Protein AF-A0A6M3M4M3-F1 (afdb_monomer_lite)

Sequence (101 aa):
MGGTTITKYGKTEEEVLAQLKKQVLLGREVGLFPDSAAVLIKGDDLVEGEVEKTKAKLFKVSDEGEFTETDKGRIFHVGMSARFSKRPEPGEVLGTLHLHT

Radius of gyration: 12.88 Å; chains: 1; bounding box: 28×26×32 Å

Structure (mmCIF, N/CA/C/O backbone):
data_AF-A0A6M3M4M3-F1
#
_entry.id   AF-A0A6M3M4M3-F1
#
loop_
_atom_site.group_PDB
_atom_site.id
_atom_site.type_symbol
_atom_site.label_atom_id
_atom_site.label_alt_id
_atom_site.label_comp_id
_atom_site.label_asym_id
_atom_site.label_entity_id
_atom_site.label_seq_id
_atom_site.pdbx_PDB_ins_code
_atom_site.Cartn_x
_atom_site.Cartn_y
_atom_site.Cartn_z
_atom_site.occupancy
_atom_site.B_iso_or_equiv
_atom_site.auth_seq_id
_atom_site.auth_comp_id
_atom_site.auth_asym_id
_atom_site.auth_atom_id
_atom_site.pdbx_PDB_model_num
ATOM 1 N N . MET A 1 1 ? 2.557 15.244 -16.977 1.00 53.97 1 MET A N 1
ATOM 2 C CA . MET A 1 1 ? 3.236 13.965 -16.691 1.00 53.97 1 MET A CA 1
ATOM 3 C C . MET A 1 1 ? 2.155 12.988 -16.272 1.00 53.97 1 MET A C 1
ATOM 5 O O . MET A 1 1 ? 1.274 13.397 -15.522 1.00 53.97 1 MET A O 1
ATOM 9 N N . GLY A 1 2 ? 2.112 11.803 -16.882 1.00 74.56 2 GLY A N 1
ATOM 10 C CA . GLY A 1 2 ? 1.063 10.815 -16.633 1.00 74.56 2 GLY A CA 1
ATOM 11 C C . GLY A 1 2 ? 1.416 9.970 -15.416 1.00 74.56 2 GLY A C 1
ATOM 12 O O . GLY A 1 2 ? 2.564 9.578 -15.251 1.00 74.56 2 GLY A O 1
ATOM 13 N N . GLY A 1 3 ? 0.435 9.704 -14.568 1.00 77.62 3 GLY A N 1
ATOM 14 C CA . GLY A 1 3 ? 0.597 8.829 -13.419 1.00 77.62 3 GLY A CA 1
ATOM 15 C C . GLY A 1 3 ? -0.750 8.257 -13.013 1.00 77.62 3 GLY A C 1
ATOM 16 O O . GLY A 1 3 ? -1.801 8.802 -13.359 1.00 77.62 3 GLY A O 1
ATOM 17 N N . THR A 1 4 ?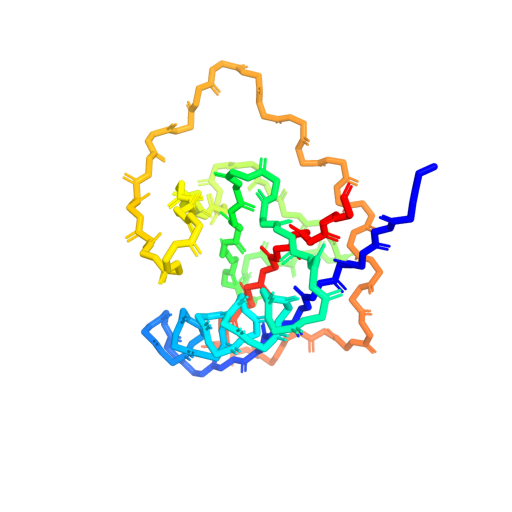 -0.727 7.133 -12.314 1.00 83.12 4 THR A N 1
ATOM 18 C CA . THR A 1 4 ? -1.923 6.444 -11.843 1.00 83.12 4 THR A CA 1
ATOM 19 C C . THR A 1 4 ? -1.822 6.187 -10.351 1.00 83.12 4 THR A C 1
ATOM 21 O O . THR A 1 4 ? -0.811 5.703 -9.842 1.00 83.12 4 THR A O 1
ATOM 24 N N . THR A 1 5 ? -2.886 6.530 -9.632 1.00 85.12 5 THR A N 1
ATOM 25 C CA . THR A 1 5 ? -3.009 6.214 -8.212 1.00 85.12 5 THR A CA 1
ATOM 26 C C . THR A 1 5 ? -3.725 4.884 -8.075 1.00 85.12 5 THR A C 1
ATOM 28 O O . THR A 1 5 ? -4.845 4.710 -8.555 1.00 85.12 5 THR A O 1
ATOM 31 N N . ILE A 1 6 ? -3.073 3.947 -7.404 1.00 86.44 6 ILE A N 1
ATOM 32 C CA . ILE A 1 6 ? -3.568 2.598 -7.185 1.00 86.44 6 ILE A CA 1
ATOM 33 C C . ILE A 1 6 ? -4.003 2.483 -5.736 1.00 86.44 6 ILE A C 1
ATOM 35 O O . ILE A 1 6 ? -3.208 2.705 -4.827 1.00 86.44 6 ILE A O 1
ATOM 39 N N . THR A 1 7 ? -5.256 2.087 -5.530 1.00 86.81 7 THR A N 1
ATOM 40 C CA . THR A 1 7 ? -5.830 1.840 -4.207 1.00 86.81 7 THR A CA 1
ATOM 41 C C . THR A 1 7 ? -6.234 0.375 -4.083 1.00 86.81 7 THR A C 1
ATOM 43 O O . THR A 1 7 ? -6.838 -0.194 -4.998 1.00 86.81 7 THR A O 1
ATOM 46 N N . LYS A 1 8 ? -5.877 -0.246 -2.960 1.00 89.00 8 LYS A N 1
ATOM 47 C CA . LYS A 1 8 ? -6.171 -1.639 -2.622 1.00 89.00 8 LYS A CA 1
ATOM 48 C C . LYS A 1 8 ? -6.772 -1.731 -1.227 1.00 89.00 8 LYS A C 1
ATOM 50 O O . LYS A 1 8 ? -6.497 -0.893 -0.374 1.00 89.00 8 LYS A O 1
ATOM 55 N N . TYR A 1 9 ? -7.593 -2.753 -1.038 1.00 88.12 9 TYR A N 1
ATOM 56 C CA . TYR A 1 9 ? -8.324 -3.039 0.189 1.00 88.12 9 TYR A CA 1
ATOM 57 C C . TYR A 1 9 ? -8.042 -4.493 0.564 1.00 88.12 9 TYR A C 1
ATOM 59 O O . TYR A 1 9 ? -7.899 -5.339 -0.325 1.00 88.12 9 TYR A O 1
ATOM 67 N N . GLY A 1 10 ? -7.950 -4.781 1.853 1.00 89.12 10 GLY A N 1
ATOM 68 C CA . GLY A 1 10 ? -7.709 -6.128 2.357 1.00 89.12 10 GLY A CA 1
ATOM 69 C C . GLY A 1 10 ? -8.004 -6.225 3.843 1.00 89.12 10 GLY A C 1
ATOM 70 O O . GLY A 1 10 ? -8.248 -5.217 4.503 1.00 89.12 10 GLY A O 1
ATOM 71 N N . LYS A 1 11 ? -7.977 -7.439 4.389 1.00 88.94 11 LYS A N 1
ATOM 72 C CA . LYS A 1 11 ? -8.251 -7.666 5.817 1.00 88.94 11 LYS A CA 1
ATOM 73 C C . LYS A 1 11 ? -7.027 -7.434 6.695 1.00 88.94 11 LYS A C 1
ATOM 75 O O . LYS A 1 11 ? -7.177 -7.170 7.884 1.00 88.94 11 LYS A O 1
ATOM 80 N N . THR A 1 12 ? -5.825 -7.547 6.130 1.00 89.81 12 THR A N 1
ATOM 81 C CA . THR A 1 12 ? -4.567 -7.332 6.855 1.00 89.81 12 THR A CA 1
ATOM 82 C C . THR A 1 12 ? -3.631 -6.395 6.101 1.00 89.81 12 THR A C 1
ATOM 84 O O . THR A 1 12 ? -3.762 -6.184 4.893 1.00 89.81 12 THR A O 1
ATOM 87 N N . GLU A 1 13 ? -2.665 -5.829 6.826 1.00 89.44 13 GLU A N 1
ATOM 88 C CA . GLU A 1 13 ? -1.627 -4.984 6.234 1.00 89.44 13 GLU A CA 1
ATOM 89 C C . GLU A 1 13 ? -0.780 -5.776 5.227 1.00 89.44 13 GLU A C 1
ATOM 91 O O . GLU A 1 13 ? -0.508 -5.269 4.138 1.00 89.44 13 GLU A O 1
ATOM 96 N N . GLU A 1 14 ? -0.424 -7.033 5.527 1.00 90.44 14 GLU A N 1
ATOM 97 C CA . GLU A 1 14 ? 0.382 -7.854 4.616 1.00 90.44 14 GLU A CA 1
ATOM 98 C C . GLU A 1 14 ? -0.345 -8.146 3.303 1.00 90.44 14 GLU A C 1
ATOM 100 O O . GLU A 1 14 ? 0.272 -8.115 2.238 1.00 90.44 14 GLU A O 1
ATOM 105 N N . GLU A 1 15 ? -1.655 -8.402 3.359 1.00 92.12 15 GLU A N 1
ATOM 106 C CA . GLU A 1 15 ? -2.464 -8.643 2.165 1.00 92.12 15 GLU A CA 1
ATOM 107 C C . GLU A 1 15 ? -2.448 -7.419 1.245 1.00 92.12 15 GLU A C 1
ATOM 109 O O . GLU A 1 15 ? -2.175 -7.528 0.046 1.00 92.12 15 GLU A O 1
ATOM 114 N N . VAL A 1 16 ? -2.695 -6.239 1.814 1.00 91.56 16 VAL A N 1
ATOM 115 C CA . VAL A 1 16 ? -2.706 -4.979 1.069 1.00 91.56 16 VAL A CA 1
ATOM 116 C C . VAL A 1 16 ? -1.327 -4.684 0.484 1.00 91.56 16 VAL A C 1
ATOM 118 O O . VAL A 1 16 ? -1.226 -4.369 -0.703 1.00 91.56 16 VAL A O 1
ATOM 121 N N . LEU A 1 17 ? -0.255 -4.841 1.265 1.00 90.81 17 LEU A N 1
ATOM 122 C CA . LEU A 1 17 ? 1.117 -4.649 0.790 1.00 90.81 17 LEU A CA 1
ATOM 123 C C . LEU A 1 17 ? 1.476 -5.629 -0.335 1.00 90.81 17 LEU A C 1
ATOM 125 O O . LEU A 1 17 ? 2.075 -5.224 -1.329 1.00 90.81 17 LEU A O 1
ATOM 129 N N . ALA A 1 18 ? 1.058 -6.894 -0.245 1.00 92.56 18 ALA A N 1
ATOM 130 C CA . ALA A 1 18 ? 1.270 -7.879 -1.305 1.00 92.56 18 ALA A CA 1
ATOM 131 C C . ALA A 1 18 ? 0.518 -7.509 -2.597 1.00 92.56 18 ALA A C 1
ATOM 133 O O . ALA A 1 18 ? 1.070 -7.612 -3.699 1.00 92.56 18 ALA A O 1
ATOM 134 N N . GLN A 1 19 ? -0.726 -7.032 -2.481 1.00 93.00 19 GLN A N 1
ATOM 135 C CA . GLN A 1 19 ? -1.496 -6.547 -3.628 1.00 93.00 19 GLN A CA 1
ATOM 136 C C . GLN A 1 19 ? -0.841 -5.318 -4.270 1.00 93.00 19 GLN A C 1
ATOM 138 O O . GLN A 1 19 ? -0.757 -5.243 -5.497 1.00 93.00 19 GLN A O 1
ATOM 143 N N . LEU A 1 20 ? -0.358 -4.372 -3.461 1.00 91.38 20 LEU A N 1
ATOM 144 C CA . LEU A 1 20 ? 0.360 -3.186 -3.924 1.00 91.38 20 LEU A CA 1
ATOM 145 C C . LEU A 1 20 ? 1.690 -3.552 -4.597 1.00 91.38 20 LEU A C 1
ATOM 147 O O . LEU A 1 20 ? 1.962 -3.065 -5.692 1.00 91.38 20 LEU A O 1
ATOM 151 N N . LYS A 1 21 ? 2.465 -4.481 -4.026 1.00 92.31 21 LYS A N 1
ATOM 152 C CA . LYS A 1 21 ? 3.694 -5.014 -4.636 1.00 92.31 21 LYS A CA 1
ATOM 153 C C . LYS A 1 21 ? 3.441 -5.561 -6.035 1.00 92.31 21 LYS A C 1
ATOM 155 O O . LYS A 1 21 ? 4.159 -5.223 -6.971 1.00 92.31 21 LYS A O 1
ATOM 160 N N . LYS A 1 22 ? 2.380 -6.357 -6.207 1.00 93.25 22 LYS A N 1
ATOM 161 C CA . LYS A 1 22 ? 1.993 -6.881 -7.525 1.00 93.25 22 LYS A CA 1
ATOM 162 C C . LYS A 1 22 ? 1.737 -5.757 -8.535 1.00 93.25 22 LYS A C 1
ATOM 164 O O . LYS A 1 22 ? 2.068 -5.907 -9.703 1.00 93.25 22 LYS A O 1
ATOM 169 N N . GLN A 1 23 ? 1.154 -4.643 -8.098 1.00 90.94 23 GLN A N 1
ATOM 170 C CA . GLN A 1 23 ? 0.877 -3.498 -8.964 1.00 90.94 23 GLN A CA 1
ATOM 171 C C . GLN A 1 23 ? 2.139 -2.716 -9.331 1.00 90.94 23 GLN A C 1
ATOM 173 O O . GLN A 1 23 ? 2.248 -2.285 -10.472 1.00 90.94 23 GLN A O 1
ATOM 178 N N . VAL A 1 24 ? 3.105 -2.588 -8.416 1.00 90.00 24 VAL A N 1
ATOM 179 C CA . VAL A 1 24 ? 4.423 -2.004 -8.721 1.00 90.00 24 VAL A CA 1
ATOM 180 C C . VAL A 1 24 ? 5.142 -2.829 -9.788 1.00 90.00 24 VAL A C 1
ATOM 182 O O . VAL A 1 24 ? 5.607 -2.276 -10.779 1.00 90.00 24 VAL A O 1
ATOM 185 N N . LEU A 1 25 ? 5.170 -4.157 -9.632 1.00 91.88 25 LEU A N 1
ATOM 186 C CA . LEU A 1 25 ? 5.814 -5.050 -10.601 1.00 91.88 25 LEU A CA 1
ATOM 187 C C . LEU A 1 25 ? 5.146 -4.979 -11.984 1.00 91.88 25 LEU A C 1
ATOM 189 O O . LEU A 1 25 ? 5.843 -4.853 -12.985 1.00 91.88 25 LEU A O 1
ATOM 193 N N . LEU A 1 26 ? 3.809 -4.976 -12.038 1.00 90.94 26 LEU A N 1
ATOM 194 C CA . LEU A 1 26 ? 3.061 -4.797 -13.290 1.00 90.94 26 LEU A CA 1
ATOM 195 C C . LEU A 1 26 ? 3.279 -3.410 -13.910 1.00 90.94 26 LEU A C 1
ATOM 197 O O . LEU A 1 26 ? 3.399 -3.289 -15.124 1.00 90.94 26 LEU A O 1
ATOM 201 N N . GLY A 1 27 ? 3.328 -2.360 -13.088 1.00 88.12 27 GLY A N 1
ATOM 202 C CA . GLY A 1 27 ? 3.624 -1.003 -13.538 1.00 88.12 27 GLY A CA 1
ATOM 203 C C . GLY A 1 27 ? 4.994 -0.915 -14.199 1.00 88.12 27 GLY A C 1
ATOM 204 O O . GLY A 1 27 ? 5.122 -0.362 -15.288 1.00 88.12 27 GLY A O 1
ATOM 205 N N . ARG A 1 28 ? 6.000 -1.552 -13.598 1.00 88.50 28 ARG A N 1
ATOM 206 C CA . ARG A 1 28 ? 7.362 -1.581 -14.129 1.00 88.50 28 ARG A CA 1
ATOM 207 C C . ARG A 1 28 ? 7.443 -2.232 -15.510 1.00 88.50 28 ARG A C 1
ATOM 209 O O . ARG A 1 28 ? 8.187 -1.745 -16.356 1.00 88.50 28 ARG A O 1
ATOM 216 N N . GLU A 1 29 ? 6.664 -3.284 -15.768 1.00 89.50 29 GLU A N 1
ATOM 217 C CA . GLU A 1 29 ? 6.588 -3.920 -17.096 1.00 89.50 29 GLU A CA 1
ATOM 218 C C . GLU A 1 29 ? 6.108 -2.955 -18.194 1.00 89.50 29 GLU A C 1
ATOM 220 O O . GLU A 1 29 ? 6.456 -3.131 -19.361 1.00 89.50 29 GLU A O 1
ATOM 225 N N . VAL A 1 30 ? 5.354 -1.913 -17.827 1.00 88.50 30 VAL A N 1
ATOM 226 C CA . VAL A 1 30 ? 4.840 -0.881 -18.743 1.00 88.50 30 VAL A CA 1
ATOM 227 C C . VAL A 1 30 ? 5.545 0.475 -18.595 1.00 88.50 30 VAL A C 1
ATOM 229 O O . VAL A 1 30 ? 5.071 1.471 -19.139 1.00 88.50 30 VAL A O 1
ATOM 232 N N . GLY A 1 31 ? 6.680 0.522 -17.888 1.00 87.88 31 GLY A N 1
ATOM 233 C CA . GLY A 1 31 ? 7.483 1.736 -17.703 1.00 87.88 31 GLY A CA 1
ATOM 234 C C . GLY A 1 31 ? 6.937 2.715 -16.661 1.00 87.88 31 GLY A C 1
ATOM 235 O O . GLY A 1 31 ? 7.223 3.903 -16.751 1.00 87.88 31 GLY A O 1
ATOM 236 N N . LEU A 1 32 ? 6.141 2.235 -15.702 1.00 87.50 32 LEU A N 1
ATOM 237 C CA . LEU A 1 32 ? 5.666 3.015 -14.563 1.00 87.50 32 LEU A CA 1
ATOM 238 C C . LEU A 1 32 ? 6.434 2.657 -13.282 1.00 87.50 32 LEU A C 1
ATOM 240 O O . LEU A 1 32 ? 6.587 1.481 -12.951 1.00 87.50 32 LEU A O 1
ATOM 244 N N . PHE A 1 33 ? 6.840 3.670 -12.524 1.00 86.88 33 PHE A N 1
ATOM 245 C CA . PHE A 1 33 ? 7.647 3.563 -11.309 1.00 86.88 33 PHE A CA 1
ATOM 246 C C . PHE A 1 33 ? 6.949 4.216 -10.111 1.00 86.88 33 PHE A C 1
ATOM 248 O O . PHE A 1 33 ? 6.179 5.161 -10.288 1.00 86.88 33 PHE A O 1
ATOM 255 N N . PRO A 1 34 ? 7.155 3.711 -8.884 1.00 85.44 34 PRO A N 1
ATOM 256 C CA . PRO A 1 34 ? 6.531 4.283 -7.701 1.00 85.44 34 PRO A CA 1
ATOM 257 C C . PRO A 1 34 ? 7.152 5.631 -7.315 1.00 85.44 34 PRO A C 1
ATOM 259 O O . PRO A 1 34 ? 8.366 5.789 -7.307 1.00 85.44 34 PRO A O 1
ATOM 262 N N . ASP A 1 35 ? 6.321 6.564 -6.847 1.00 73.38 35 ASP A N 1
ATOM 263 C CA . ASP A 1 35 ? 6.708 7.911 -6.376 1.00 73.38 35 ASP A CA 1
ATOM 264 C C . ASP A 1 35 ? 7.585 7.929 -5.100 1.00 73.38 35 ASP A C 1
ATOM 266 O O . ASP A 1 35 ? 7.841 8.980 -4.518 1.00 73.38 35 ASP A O 1
ATOM 270 N N . SER A 1 36 ? 8.081 6.774 -4.649 1.00 70.69 36 SER A N 1
ATOM 271 C CA . SER A 1 36 ? 8.811 6.524 -3.392 1.00 70.69 36 SER A CA 1
ATOM 272 C C . SER A 1 36 ? 7.960 6.326 -2.137 1.00 70.69 36 SER A C 1
ATOM 274 O O . SER A 1 36 ? 8.525 5.954 -1.108 1.00 70.69 36 SER A O 1
ATOM 276 N N . ALA A 1 37 ? 6.640 6.538 -2.175 1.00 78.25 37 ALA A N 1
ATOM 277 C CA . ALA A 1 37 ? 5.786 6.421 -0.991 1.00 78.25 37 ALA A CA 1
ATOM 278 C C . ALA A 1 37 ? 4.487 5.643 -1.243 1.00 78.25 37 ALA A C 1
ATOM 280 O O . ALA A 1 37 ? 3.767 5.879 -2.213 1.00 78.25 37 ALA A O 1
ATOM 281 N N . ALA A 1 38 ? 4.158 4.764 -0.300 1.00 82.62 38 ALA A N 1
ATOM 282 C CA . ALA A 1 38 ? 2.847 4.157 -0.145 1.00 82.62 38 ALA A CA 1
ATOM 283 C C . ALA A 1 38 ? 2.284 4.489 1.239 1.00 82.62 38 ALA A C 1
ATOM 285 O O . ALA A 1 38 ? 3.018 4.648 2.217 1.00 82.62 38 ALA A O 1
ATOM 286 N N . VAL A 1 39 ? 0.962 4.597 1.311 1.00 84.19 39 VAL A N 1
ATOM 287 C CA . VAL A 1 39 ? 0.226 4.943 2.527 1.00 84.19 39 VAL A CA 1
ATOM 288 C C . VAL A 1 39 ? -0.733 3.807 2.845 1.00 84.19 39 VAL A C 1
ATOM 290 O O . VAL A 1 39 ? -1.505 3.416 1.972 1.00 84.19 39 VAL A O 1
ATOM 293 N N . LEU A 1 40 ? -0.720 3.309 4.081 1.00 86.25 40 LEU A N 1
ATOM 294 C CA . LEU A 1 40 ? -1.741 2.395 4.599 1.00 86.25 40 LEU A CA 1
ATOM 295 C C . LEU A 1 40 ? -2.591 3.086 5.665 1.00 86.25 40 LEU A C 1
ATOM 297 O O . LEU A 1 40 ? -2.081 3.831 6.496 1.00 86.25 40 LEU A O 1
ATOM 301 N N . ILE A 1 41 ? -3.891 2.828 5.658 1.00 83.12 41 ILE A N 1
ATOM 302 C CA . ILE A 1 41 ? -4.877 3.410 6.567 1.00 83.12 41 ILE A CA 1
ATOM 303 C C . ILE A 1 41 ? -5.828 2.297 6.999 1.00 83.12 41 ILE A C 1
ATOM 305 O O . ILE A 1 41 ? -6.306 1.540 6.156 1.00 83.12 41 ILE A O 1
ATOM 309 N N . LYS A 1 42 ? -6.137 2.193 8.292 1.00 81.31 42 LYS A N 1
ATOM 310 C CA . LYS A 1 42 ? -7.216 1.307 8.745 1.00 81.31 42 LYS A CA 1
ATOM 311 C C . LYS A 1 42 ? -8.567 1.939 8.429 1.00 81.31 42 LYS A C 1
ATOM 313 O O . LYS A 1 42 ? -8.752 3.139 8.609 1.00 81.31 42 LYS A O 1
ATOM 318 N N . GLY A 1 43 ? -9.519 1.133 7.981 1.00 74.31 43 GLY A N 1
ATOM 319 C CA . GLY A 1 43 ? -10.862 1.575 7.620 1.00 74.31 43 GLY A CA 1
ATOM 320 C C . GLY A 1 43 ? -11.595 2.252 8.772 1.00 74.31 43 GLY A C 1
ATOM 321 O O . GLY A 1 43 ? -12.275 3.252 8.560 1.00 74.31 43 GLY A O 1
ATOM 322 N N . ASP A 1 44 ? -11.368 1.777 9.996 1.00 77.12 44 ASP A N 1
ATOM 323 C CA . ASP A 1 44 ? -11.946 2.353 11.215 1.00 77.12 44 ASP A CA 1
ATOM 324 C C . ASP A 1 44 ? -11.413 3.765 11.520 1.00 77.12 44 ASP A C 1
ATOM 326 O O . ASP A 1 44 ? -12.083 4.556 12.181 1.00 77.12 44 ASP A O 1
ATOM 330 N N . ASP A 1 45 ? -10.227 4.105 11.006 1.00 72.69 45 ASP A N 1
ATOM 331 C CA . ASP A 1 45 ? -9.601 5.416 11.181 1.00 72.69 45 ASP A CA 1
ATOM 332 C C . ASP A 1 45 ? -10.060 6.447 10.132 1.00 72.69 45 ASP A C 1
ATOM 334 O O . ASP A 1 45 ? -9.702 7.623 10.235 1.00 72.69 45 ASP A O 1
ATOM 338 N N . LEU A 1 46 ? -10.863 6.028 9.142 1.00 67.50 46 LEU A N 1
ATOM 339 C CA . LEU A 1 46 ? -11.448 6.893 8.115 1.00 67.50 46 LEU A CA 1
ATOM 340 C C . LEU A 1 46 ? -12.805 7.451 8.567 1.00 67.50 46 LEU A C 1
ATOM 342 O O . LEU A 1 46 ? -13.846 6.779 8.518 1.00 67.50 46 LEU A O 1
ATOM 3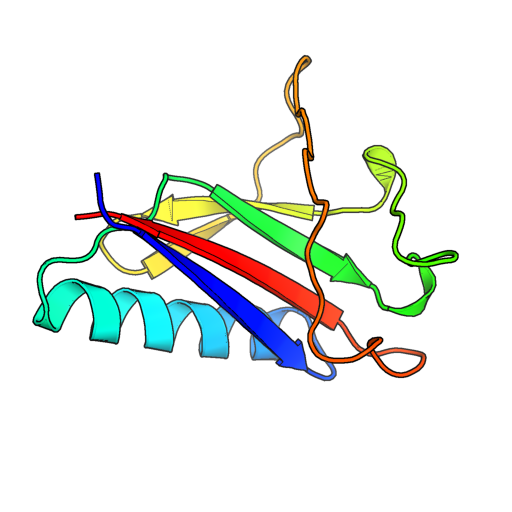46 N N . VAL A 1 47 ? -12.802 8.732 8.931 1.00 64.62 47 VAL A N 1
ATOM 347 C CA . VAL A 1 47 ? -14.000 9.498 9.293 1.00 64.62 47 VAL A CA 1
ATOM 348 C C . VAL A 1 47 ? -14.359 10.392 8.111 1.00 64.62 47 VAL A C 1
ATOM 350 O O . VAL A 1 47 ? -13.568 11.230 7.708 1.00 64.62 47 VAL A O 1
ATOM 353 N N . GLU A 1 48 ? -15.524 10.166 7.497 1.00 62.41 48 GLU A N 1
ATOM 354 C CA . GLU A 1 48 ? -16.030 10.969 6.361 1.00 62.41 48 GLU A CA 1
ATOM 355 C C . GLU A 1 48 ? -15.079 11.078 5.146 1.00 62.41 48 GLU A C 1
ATOM 357 O O . GLU A 1 48 ? -15.197 11.981 4.325 1.00 62.41 48 GLU A O 1
ATOM 362 N N . GLY A 1 49 ? -14.165 10.113 4.979 1.00 59.50 49 GLY A N 1
ATOM 363 C CA . GLY A 1 49 ? -13.163 10.124 3.902 1.00 59.50 49 GLY A CA 1
ATOM 364 C C . GLY A 1 49 ? -11.882 10.882 4.256 1.00 59.50 49 GLY A C 1
ATOM 365 O O . GLY A 1 49 ? -10.960 10.930 3.444 1.00 59.50 49 GLY A O 1
ATOM 366 N N . GLU A 1 50 ? -11.795 11.406 5.475 1.00 56.97 50 GLU A N 1
ATOM 367 C CA . GLU A 1 50 ? -10.606 12.026 6.035 1.00 56.97 50 GLU A CA 1
ATOM 368 C C . GLU A 1 50 ? -9.919 11.074 7.022 1.00 56.97 50 GLU A C 1
ATOM 370 O O . GLU A 1 50 ? -10.554 10.268 7.708 1.00 56.97 50 GLU A O 1
ATOM 375 N N . VAL A 1 51 ? -8.589 11.153 7.084 1.00 64.19 51 VAL A N 1
ATOM 376 C CA . VAL A 1 51 ? -7.780 10.434 8.070 1.00 64.19 51 VAL A CA 1
ATOM 377 C C . VAL A 1 51 ? -6.819 11.412 8.729 1.00 64.19 51 VAL A C 1
ATOM 379 O O . VAL A 1 51 ? -6.133 12.193 8.062 1.00 64.19 51 VAL A O 1
ATOM 382 N N . GLU A 1 52 ? -6.733 11.359 10.055 1.00 58.47 52 GLU A N 1
ATOM 383 C CA . GLU A 1 52 ? -5.689 12.081 10.770 1.00 58.47 52 GLU A CA 1
ATOM 384 C C . GLU A 1 52 ? -4.313 11.548 10.355 1.00 58.47 52 GLU A C 1
ATOM 386 O O . GLU A 1 52 ? -4.065 10.340 10.320 1.00 58.47 52 GLU A O 1
ATOM 391 N N . LYS A 1 53 ? -3.368 12.455 10.092 1.00 60.94 53 LYS A N 1
ATOM 392 C CA . LYS A 1 53 ? -2.009 12.097 9.645 1.00 60.94 53 LYS A CA 1
ATOM 393 C C . LYS A 1 53 ? -1.307 11.115 10.588 1.00 60.94 53 LYS A C 1
ATOM 395 O O . LYS A 1 53 ? -0.480 10.317 10.154 1.00 60.94 53 LYS A O 1
ATOM 400 N N . THR A 1 54 ? -1.629 11.151 11.876 1.00 62.97 54 THR A N 1
ATOM 401 C CA . THR A 1 54 ? -1.107 10.266 12.929 1.00 62.97 54 THR A CA 1
ATOM 402 C C . THR A 1 54 ? -1.584 8.820 12.802 1.00 62.97 54 THR A C 1
ATOM 404 O O . THR A 1 54 ? -0.874 7.933 13.271 1.00 62.97 54 THR A O 1
ATOM 407 N N . LYS A 1 55 ? -2.676 8.556 12.080 1.00 70.94 55 LYS A N 1
ATOM 408 C CA . LYS A 1 55 ? -3.296 7.227 11.957 1.00 70.94 55 LYS A CA 1
ATOM 409 C C . LYS A 1 55 ? -2.918 6.459 10.683 1.00 70.94 55 LYS A C 1
ATOM 411 O O . LYS A 1 55 ? -3.062 5.245 10.634 1.00 70.94 55 LYS A O 1
ATOM 416 N N . ALA A 1 56 ? -2.359 7.132 9.676 1.00 76.06 56 ALA A N 1
ATOM 417 C CA . ALA A 1 56 ? -1.898 6.490 8.438 1.00 76.06 56 ALA A CA 1
ATOM 4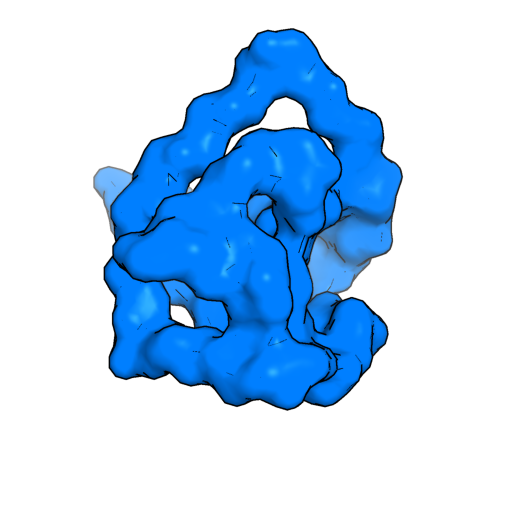18 C C . ALA A 1 56 ? -0.452 5.973 8.553 1.00 76.06 56 ALA A C 1
ATOM 420 O O . ALA A 1 56 ? 0.414 6.732 8.960 1.00 76.06 56 ALA A O 1
ATOM 421 N N . LYS A 1 57 ? -0.134 4.738 8.179 1.00 82.25 57 LYS A N 1
ATOM 422 C CA . LYS A 1 57 ? 1.254 4.248 8.096 1.00 82.25 57 LYS A CA 1
ATOM 423 C C . LYS A 1 57 ? 1.896 4.633 6.766 1.00 82.25 57 LYS A C 1
ATOM 425 O O . LYS A 1 57 ? 1.222 4.645 5.736 1.00 82.25 57 LYS A O 1
ATOM 430 N N . LEU A 1 58 ? 3.193 4.935 6.794 1.00 81.38 58 LEU A N 1
ATOM 431 C CA . LEU A 1 58 ? 3.970 5.300 5.613 1.00 81.38 58 LEU A CA 1
ATOM 432 C C . LEU A 1 58 ? 5.019 4.251 5.305 1.00 81.38 58 LEU A C 1
ATOM 434 O O . LEU A 1 58 ? 5.757 3.813 6.182 1.00 81.38 58 LEU A O 1
ATOM 438 N N . PHE A 1 59 ? 5.112 3.916 4.028 1.00 83.56 59 PHE A N 1
ATOM 439 C CA . PHE A 1 59 ? 6.087 2.977 3.515 1.00 83.56 59 PHE A CA 1
ATOM 440 C C . PHE A 1 59 ? 6.878 3.649 2.410 1.00 83.56 59 PHE A C 1
ATOM 442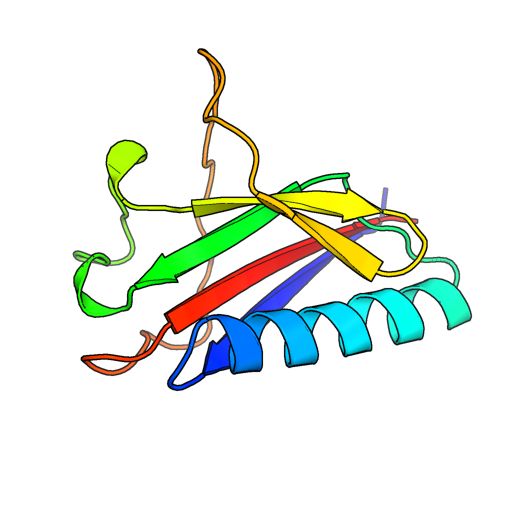 O O . PHE A 1 59 ? 6.301 4.196 1.469 1.00 83.56 59 PHE A O 1
ATOM 449 N N . LYS A 1 60 ? 8.202 3.583 2.511 1.00 85.00 60 LYS A N 1
ATOM 450 C CA . LYS A 1 60 ? 9.069 3.828 1.370 1.00 85.00 60 LYS A CA 1
ATOM 451 C C . LYS A 1 60 ? 8.954 2.637 0.423 1.00 85.00 60 LYS A C 1
ATOM 453 O O . LYS A 1 60 ? 9.015 1.498 0.882 1.00 85.00 60 LYS A O 1
ATOM 458 N N . VAL A 1 61 ? 8.790 2.906 -0.868 1.00 84.81 61 VAL A N 1
ATOM 459 C CA . VAL A 1 61 ? 8.667 1.870 -1.904 1.00 84.81 61 VAL A CA 1
ATOM 460 C C . VAL A 1 61 ? 9.889 1.918 -2.810 1.00 84.81 61 VAL A C 1
ATOM 462 O O . VAL A 1 61 ? 10.239 2.993 -3.294 1.00 84.81 61 VAL A O 1
ATOM 465 N N . SER A 1 62 ? 10.548 0.778 -3.018 1.00 85.56 62 SER A N 1
ATOM 466 C CA . SER A 1 62 ? 11.625 0.645 -4.007 1.00 85.56 62 SER A CA 1
ATOM 467 C C . SER A 1 62 ? 11.080 0.326 -5.403 1.00 85.56 62 SER A C 1
ATOM 469 O O . SER A 1 62 ? 9.963 -0.177 -5.548 1.00 85.56 62 SER A O 1
ATOM 471 N N . ASP A 1 63 ? 11.904 0.518 -6.434 1.00 81.12 63 ASP A N 1
ATOM 472 C CA . ASP A 1 63 ? 11.591 0.126 -7.822 1.00 81.12 63 ASP A CA 1
ATOM 473 C C . ASP A 1 63 ? 11.407 -1.397 -7.994 1.00 81.12 63 ASP A C 1
ATOM 475 O O . ASP A 1 63 ? 10.892 -1.881 -9.006 1.00 81.12 63 ASP A O 1
ATOM 479 N N . GLU A 1 64 ? 11.834 -2.179 -7.001 1.00 81.94 64 GLU A N 1
ATOM 480 C CA . GLU A 1 64 ? 11.656 -3.633 -6.931 1.00 81.94 64 GLU A CA 1
ATOM 481 C C . GLU A 1 64 ? 10.379 -4.032 -6.167 1.00 81.94 64 GLU A C 1
ATOM 483 O O . GLU A 1 64 ? 10.068 -5.216 -6.017 1.00 81.94 64 GLU A O 1
ATOM 488 N N . GLY A 1 65 ? 9.602 -3.045 -5.706 1.00 79.06 65 GLY A N 1
ATOM 489 C CA . GLY A 1 65 ? 8.369 -3.257 -4.955 1.00 79.06 65 GLY A CA 1
ATOM 490 C C . GLY A 1 65 ? 8.609 -3.728 -3.521 1.00 79.06 65 GLY A C 1
ATOM 491 O O . GLY A 1 65 ? 7.763 -4.427 -2.959 1.00 79.06 65 GLY A O 1
ATOM 492 N N . GLU A 1 66 ? 9.758 -3.396 -2.932 1.00 85.31 66 GLU A N 1
ATOM 493 C CA . GLU A 1 66 ? 9.988 -3.579 -1.499 1.00 85.31 66 GLU A CA 1
ATOM 494 C C . GLU A 1 66 ? 9.394 -2.409 -0.717 1.00 85.31 66 GLU A C 1
ATOM 496 O O . GLU A 1 66 ? 9.522 -1.254 -1.122 1.00 85.31 66 GLU A O 1
ATOM 501 N N . PHE A 1 67 ? 8.738 -2.724 0.401 1.00 85.62 67 PHE A N 1
ATOM 502 C CA . PHE A 1 67 ? 8.085 -1.754 1.273 1.00 85.62 67 PHE A CA 1
ATOM 503 C C . PHE A 1 67 ? 8.823 -1.714 2.605 1.00 85.62 67 PHE A C 1
ATOM 505 O O . PHE A 1 67 ? 8.852 -2.710 3.327 1.00 85.62 67 PHE A O 1
ATOM 512 N N . THR A 1 68 ? 9.375 -0.554 2.948 1.00 84.81 68 THR A N 1
ATOM 513 C CA . THR A 1 68 ? 10.024 -0.323 4.242 1.00 84.81 68 THR A CA 1
ATOM 514 C C . THR A 1 68 ? 9.216 0.705 5.010 1.00 84.81 68 THR A C 1
ATOM 516 O O . THR A 1 68 ? 9.042 1.827 4.530 1.00 84.81 68 THR A O 1
ATOM 519 N N . GLU A 1 69 ? 8.708 0.339 6.188 1.00 83.31 69 GLU A N 1
ATOM 520 C CA . GLU A 1 69 ? 8.019 1.295 7.059 1.00 83.31 69 GLU A CA 1
ATOM 521 C C . GLU A 1 69 ? 8.977 2.442 7.400 1.00 83.31 69 GLU A C 1
ATOM 523 O O . GLU A 1 69 ? 10.130 2.220 7.772 1.00 83.31 69 GLU A O 1
ATOM 528 N N . THR A 1 70 ? 8.518 3.675 7.201 1.00 76.94 70 THR A N 1
ATOM 529 C CA . THR A 1 70 ? 9.312 4.875 7.455 1.00 76.94 70 THR A CA 1
ATOM 530 C C . THR A 1 70 ? 8.584 5.784 8.426 1.00 76.94 70 THR A C 1
ATOM 532 O O . THR A 1 70 ? 7.365 5.962 8.348 1.00 76.94 70 THR A O 1
ATOM 535 N N . ASP A 1 71 ? 9.351 6.418 9.308 1.00 65.56 71 ASP A N 1
ATOM 536 C CA . ASP A 1 71 ? 8.809 7.417 10.216 1.00 65.56 71 ASP A CA 1
ATOM 537 C C . ASP A 1 71 ? 8.221 8.602 9.446 1.00 65.56 71 ASP A C 1
ATOM 539 O O . ASP A 1 71 ? 8.742 9.059 8.420 1.00 65.56 71 ASP A O 1
ATOM 543 N N . LYS A 1 72 ? 7.116 9.129 9.975 1.00 63.19 72 LYS A N 1
ATOM 544 C CA . LYS A 1 72 ? 6.434 10.305 9.434 1.00 63.19 72 LYS A CA 1
ATOM 545 C C . LYS A 1 72 ? 7.319 11.531 9.661 1.00 63.19 72 LYS A C 1
ATOM 547 O O . LYS A 1 72 ? 7.367 12.074 10.762 1.00 63.19 72 LYS A O 1
ATOM 552 N N . GLY A 1 73 ? 8.025 11.986 8.629 1.00 54.59 73 GLY A N 1
ATOM 553 C CA . GLY A 1 73 ? 8.743 13.264 8.669 1.00 54.59 73 GLY A CA 1
ATOM 554 C C . GLY A 1 73 ? 7.817 14.472 8.926 1.00 54.59 73 GLY A C 1
ATOM 555 O O . GLY A 1 73 ? 6.595 14.379 8.819 1.00 54.59 73 GLY A O 1
ATOM 556 N N . ARG A 1 74 ? 8.404 15.644 9.231 1.00 38.25 74 ARG A N 1
ATOM 557 C CA . ARG A 1 74 ? 7.700 16.888 9.642 1.00 38.25 74 ARG A CA 1
ATOM 558 C C . ARG A 1 74 ? 6.659 17.435 8.653 1.00 38.25 74 ARG A C 1
ATOM 560 O O . ARG A 1 74 ? 5.811 18.220 9.065 1.00 38.25 74 ARG A O 1
ATOM 567 N N . ILE A 1 75 ? 6.714 17.073 7.373 1.00 38.16 75 ILE A N 1
ATOM 568 C CA . ILE A 1 75 ? 5.793 17.580 6.348 1.00 38.16 75 ILE A CA 1
ATOM 569 C C . ILE A 1 75 ? 5.312 16.399 5.511 1.00 38.16 75 ILE A C 1
ATOM 571 O O . ILE A 1 75 ? 5.880 16.080 4.474 1.00 38.16 75 ILE A O 1
ATOM 575 N N . PHE A 1 76 ? 4.247 15.744 5.968 1.00 40.91 76 PHE A N 1
ATOM 576 C CA . PHE A 1 76 ? 3.460 14.861 5.117 1.00 40.91 76 PHE A CA 1
ATOM 577 C C . PHE A 1 76 ? 2.144 15.576 4.805 1.00 40.91 76 PHE A C 1
ATOM 579 O O . PHE A 1 76 ? 1.256 15.693 5.655 1.00 40.91 76 PHE A O 1
ATOM 586 N N . HIS A 1 77 ? 2.035 16.161 3.612 1.00 38.59 77 HIS A N 1
ATOM 587 C CA . HIS A 1 77 ? 0.739 16.551 3.071 1.00 38.59 77 HIS A CA 1
ATOM 588 C C . HIS A 1 77 ? 0.141 15.292 2.469 1.00 38.59 77 HIS A C 1
ATOM 590 O O . HIS A 1 77 ? 0.360 14.987 1.301 1.00 38.59 77 HIS A O 1
ATOM 596 N N . VAL A 1 78 ? -0.635 14.565 3.276 1.00 46.34 78 VAL A N 1
ATOM 597 C CA . VAL A 1 78 ? -1.659 13.698 2.712 1.00 46.34 78 VAL A CA 1
ATOM 598 C C . VAL A 1 78 ? -2.668 14.638 2.040 1.00 46.34 78 VAL A C 1
ATOM 600 O O . VAL A 1 78 ? -3.693 14.984 2.613 1.00 46.34 78 VAL A O 1
ATOM 603 N N . GLY A 1 79 ? -2.371 15.113 0.832 1.00 41.34 79 GLY A N 1
ATOM 604 C CA . GLY A 1 79 ? -3.347 15.753 -0.049 1.00 41.34 79 GLY A CA 1
ATOM 605 C C . GLY A 1 79 ? -4.350 14.724 -0.569 1.00 41.34 79 GLY A C 1
ATOM 606 O O . GLY A 1 79 ? -4.750 14.787 -1.726 1.00 41.34 79 GLY A O 1
ATOM 607 N N . MET A 1 80 ? -4.709 13.725 0.247 1.00 47.69 80 MET A N 1
ATOM 608 C CA . MET A 1 80 ? -5.668 12.703 -0.118 1.00 47.69 80 MET A CA 1
ATOM 609 C C . MET A 1 80 ? -7.058 13.307 0.039 1.00 47.69 80 MET A C 1
ATOM 611 O O . MET A 1 80 ? -7.837 12.912 0.891 1.00 47.69 80 MET A O 1
ATOM 615 N N . SER A 1 81 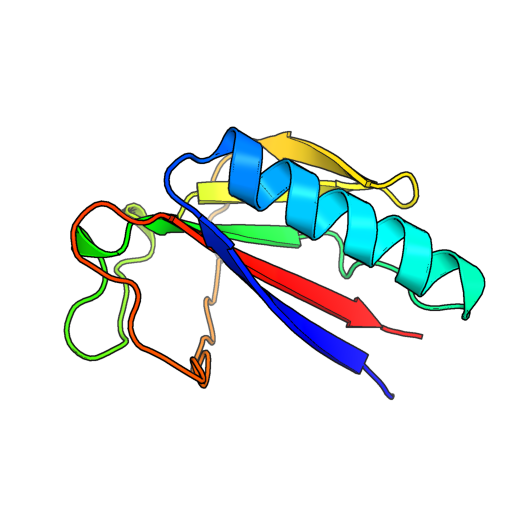? -7.439 14.110 -0.951 1.00 37.47 81 SER A N 1
ATOM 616 C CA . SER A 1 81 ? -8.625 13.713 -1.707 1.00 37.47 81 SER A CA 1
ATOM 617 C C . SER A 1 81 ? -8.330 12.360 -2.362 1.00 37.47 81 SER A C 1
ATOM 619 O O . SER A 1 81 ? -8.216 12.255 -3.582 1.00 37.47 81 SER A O 1
ATOM 621 N N . ALA A 1 82 ? -8.122 11.311 -1.561 1.00 45.66 82 ALA A N 1
ATOM 622 C CA . ALA A 1 82 ? -8.174 9.973 -2.082 1.00 45.66 82 ALA A CA 1
ATOM 623 C C . ALA A 1 82 ? -9.637 9.816 -2.429 1.00 45.66 82 ALA A C 1
ATOM 625 O O . ALA A 1 82 ? -10.500 9.667 -1.570 1.00 45.66 82 ALA A O 1
ATOM 626 N N . ARG A 1 83 ? -9.926 9.999 -3.714 1.00 45.53 83 ARG A N 1
ATOM 627 C CA . ARG A 1 83 ? -11.199 9.619 -4.297 1.00 45.53 83 ARG A CA 1
ATOM 628 C C . ARG A 1 83 ? -11.244 8.102 -4.204 1.00 45.53 83 ARG A C 1
ATOM 630 O O . ARG A 1 83 ? -10.931 7.399 -5.158 1.00 45.53 83 ARG A O 1
ATOM 637 N N . PHE A 1 84 ? -11.523 7.615 -3.002 1.00 57.88 84 PHE A N 1
ATOM 638 C CA . PHE A 1 84 ? -11.747 6.218 -2.733 1.00 57.88 84 PHE A CA 1
ATOM 639 C C . PHE A 1 84 ? -12.965 5.836 -3.562 1.00 57.88 84 PHE A C 1
ATOM 641 O O . PHE A 1 84 ? -14.032 6.433 -3.427 1.00 57.88 84 PHE A O 1
ATOM 648 N N . SER A 1 85 ? -12.807 4.868 -4.455 1.00 54.28 85 SER A N 1
ATOM 649 C CA . SER A 1 85 ? -13.926 4.337 -5.233 1.00 54.28 85 SER A CA 1
ATOM 650 C C . SER A 1 85 ? -14.965 3.660 -4.332 1.00 54.28 85 SER A C 1
ATOM 652 O O . SER A 1 85 ? -16.133 3.570 -4.703 1.00 54.28 85 SER A O 1
ATOM 654 N N . LYS A 1 86 ? -14.551 3.219 -3.135 1.00 65.81 86 LYS A N 1
ATOM 655 C CA . LYS A 1 86 ? -15.396 2.632 -2.090 1.00 65.81 86 LYS A CA 1
ATOM 656 C C . LYS A 1 86 ? -14.843 2.982 -0.701 1.00 65.81 86 LYS A C 1
ATOM 658 O O . LYS A 1 86 ? -13.626 3.046 -0.516 1.00 65.81 86 LYS A O 1
ATOM 663 N N . ARG A 1 87 ? -15.715 3.171 0.294 1.00 67.44 87 ARG A N 1
ATOM 664 C CA . ARG A 1 87 ? -15.303 3.224 1.708 1.00 67.44 87 ARG A CA 1
ATOM 665 C C . ARG A 1 87 ? -14.814 1.825 2.139 1.00 67.44 87 ARG A C 1
ATOM 667 O O . ARG A 1 87 ? -15.518 0.865 1.819 1.00 67.44 87 ARG A O 1
ATOM 674 N N . PRO A 1 88 ? -13.654 1.685 2.812 1.00 73.06 88 PRO A N 1
ATOM 675 C CA . PRO A 1 88 ? -13.249 0.400 3.387 1.00 73.06 88 PRO A CA 1
ATOM 676 C C . PRO A 1 88 ? -14.291 -0.078 4.402 1.00 73.06 88 PRO A C 1
ATOM 678 O O . PRO A 1 88 ? -14.917 0.739 5.086 1.00 73.06 88 PRO A O 1
ATOM 681 N N . GLU A 1 89 ? -14.504 -1.387 4.474 1.00 76.06 89 GLU A N 1
ATOM 682 C CA . GLU A 1 89 ? -15.391 -1.985 5.469 1.00 76.06 89 GLU A CA 1
ATOM 683 C C . GLU A 1 89 ? -14.754 -1.911 6.870 1.00 76.06 89 GLU A C 1
ATOM 685 O O . GLU A 1 89 ? -13.530 -1.791 6.988 1.00 76.06 89 GLU A O 1
ATOM 690 N N . PRO A 1 90 ? -15.558 -1.946 7.951 1.00 73.88 90 PRO A N 1
ATOM 691 C CA . PRO A 1 90 ? -15.022 -1.968 9.308 1.00 73.88 90 PRO A CA 1
ATOM 692 C C . PRO A 1 90 ? -14.010 -3.106 9.489 1.00 73.88 90 PRO A C 1
ATOM 694 O O . PRO A 1 90 ? -14.285 -4.253 9.131 1.00 73.88 90 PRO A O 1
ATOM 697 N N . GLY A 1 91 ? -12.836 -2.783 10.029 1.00 79.25 91 GLY A N 1
ATOM 698 C CA . GLY A 1 91 ? -11.716 -3.716 10.179 1.00 79.25 91 GLY A CA 1
ATOM 699 C C . GLY A 1 91 ? -10.884 -4.003 8.917 1.00 79.25 91 GLY A C 1
ATOM 700 O O . GLY A 1 91 ? -9.892 -4.724 9.023 1.00 79.25 91 GLY A O 1
ATOM 701 N N . GLU A 1 92 ? -11.218 -3.454 7.744 1.00 86.56 92 GLU A N 1
ATOM 702 C CA . GLU A 1 92 ? -10.350 -3.541 6.561 1.00 86.56 92 GLU A CA 1
ATOM 703 C C . GLU A 1 92 ? -9.192 -2.540 6.628 1.00 86.56 92 GLU A C 1
ATOM 705 O O . GLU A 1 92 ? -9.266 -1.481 7.249 1.00 86.56 92 GLU A O 1
ATOM 710 N N . VAL A 1 93 ? -8.110 -2.857 5.930 1.00 87.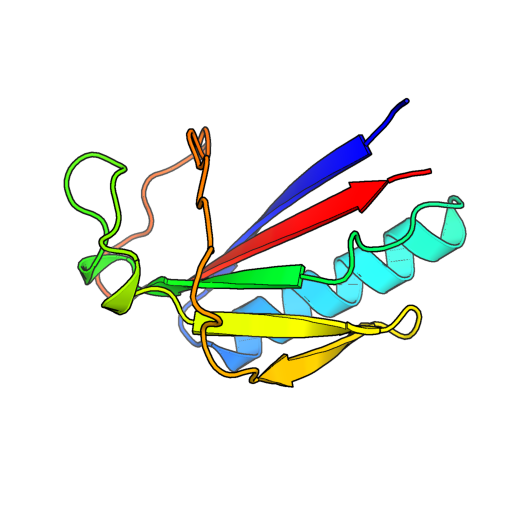25 93 VAL A N 1
ATOM 711 C CA . VAL A 1 93 ? -6.980 -1.973 5.672 1.00 87.25 93 VAL A CA 1
ATOM 712 C C . VAL A 1 93 ? -7.066 -1.492 4.230 1.00 87.25 93 VAL A C 1
ATOM 714 O O . VAL A 1 93 ? -7.309 -2.260 3.300 1.00 87.25 93 VAL A O 1
ATOM 717 N N . LEU A 1 94 ? -6.835 -0.202 4.044 1.00 87.25 94 LEU A N 1
ATOM 718 C CA . LEU A 1 94 ? -6.684 0.444 2.756 1.00 87.25 94 LEU A CA 1
ATOM 719 C C . LEU A 1 94 ? -5.215 0.791 2.534 1.00 87.25 94 LEU A C 1
ATOM 721 O O . LEU A 1 94 ? -4.569 1.354 3.409 1.00 87.25 94 LEU A O 1
ATOM 725 N N . GLY A 1 95 ? -4.701 0.510 1.343 1.00 88.25 95 GLY A N 1
ATOM 726 C CA . GLY A 1 95 ? -3.381 0.937 0.903 1.00 88.25 95 GLY A CA 1
ATOM 727 C C . GLY A 1 95 ? -3.465 1.714 -0.399 1.00 88.25 95 GLY A C 1
ATOM 728 O O . GLY A 1 95 ? -4.214 1.342 -1.302 1.00 88.25 95 GLY A O 1
ATOM 729 N N . THR A 1 96 ? -2.686 2.783 -0.516 1.00 86.94 96 THR A N 1
ATOM 730 C CA . THR A 1 96 ? -2.580 3.566 -1.745 1.00 86.94 96 THR A CA 1
ATOM 731 C C . THR A 1 96 ? -1.129 3.841 -2.108 1.00 86.94 96 THR A C 1
ATOM 733 O O . THR A 1 96 ? -0.297 4.086 -1.236 1.00 86.94 96 THR A O 1
ATOM 736 N N . LEU A 1 97 ? -0.835 3.831 -3.406 1.00 86.31 97 LEU A N 1
ATOM 737 C CA . LEU A 1 97 ? 0.448 4.252 -3.966 1.00 86.31 97 LEU A CA 1
ATOM 738 C C . LEU A 1 97 ? 0.228 4.969 -5.295 1.00 86.31 97 LEU A C 1
ATOM 740 O O . LEU A 1 97 ? -0.787 4.748 -5.959 1.00 86.31 97 LEU A O 1
ATOM 744 N N . HIS A 1 98 ? 1.173 5.815 -5.683 1.00 86.44 98 HIS A N 1
ATOM 745 C CA . HIS A 1 98 ? 1.179 6.450 -6.995 1.00 86.44 98 HIS A CA 1
ATOM 746 C C . HIS A 1 98 ? 2.297 5.856 -7.847 1.00 86.44 98 HIS A C 1
ATOM 748 O O . HIS A 1 98 ? 3.422 5.706 -7.368 1.00 86.44 98 HIS A O 1
ATOM 754 N N . LEU A 1 99 ? 1.965 5.504 -9.088 1.00 84.69 99 LEU A N 1
ATOM 755 C CA . LEU A 1 99 ? 2.935 5.140 -10.111 1.00 84.69 99 LEU A CA 1
ATOM 756 C C . LEU A 1 99 ? 2.986 6.246 -11.164 1.00 84.69 99 LEU A C 1
ATOM 758 O O . LEU A 1 99 ? 1.940 6.635 -11.682 1.00 84.69 99 LEU A O 1
ATOM 762 N N . HIS A 1 100 ? 4.177 6.707 -11.515 1.00 85.75 100 HIS A N 1
ATOM 763 C CA . HIS A 1 100 ? 4.413 7.681 -12.578 1.00 85.75 100 HIS A CA 1
ATOM 764 C C . HIS A 1 100 ? 5.227 7.075 -13.720 1.00 85.75 100 HIS A C 1
ATOM 766 O O . HIS A 1 100 ? 5.834 6.025 -13.548 1.00 85.75 100 HIS A O 1
ATOM 772 N N . THR A 1 101 ? 5.232 7.727 -14.882 1.00 79.00 101 THR A N 1
ATOM 773 C CA . THR A 1 101 ? 6.181 7.447 -15.977 1.00 79.00 101 THR A CA 1
ATOM 774 C C . THR A 1 101 ? 7.521 8.121 -15.742 1.00 79.00 101 THR A C 1
ATOM 776 O O . THR A 1 101 ? 7.466 9.332 -15.415 1.00 79.00 101 THR A O 1
#

Organism: NCBI:txid1070528

Foldseek 3Di:
DDKDKDKDKFLDPVVRLVVQLVVLVVCVVVPWHWPQKKKKAALVQQDPNDHDPVRIWIWGADSNSDTDTDDDPPDDPPVPCVVPVDRHDHNMMMMMTMIDD

pLDDT: mean 76.38, std 15.3, range [37.47, 93.25]

Secondary structure (DSSP, 8-state):
--EEEEEEEESSHHHHHHHHHHHHHHHHHTT-EEEEEEEEEEGGG-BTTB--TTTSEEEEE-TT--EEE----S----------SSPPPTT-EEEEEEEE-